Protein AF-A0A1W2A7U4-F1 (afdb_monomer_lite)

Secondary structure (DSSP, 8-state):
----PPPPPSS---HHHHHHHHHHHHHHHTTSPP---SSSSPPSS-HHHHHHHHHHHHHTT-S-HHHHHHHHHH-HHHHHHTSPTT---HHHHHHHHHHS-HHHHHHHHHH-

pLDDT: mean 84.05, std 11.73, range [39.19, 94.12]

Foldseek 3Di:
DDQQAQPPQPDDDDPVVLVVVCVLVPVLVVVFDFWDDPDDDDQPAGLVLLVLLVVSCVNSVPPDLSSSLNCCVRPPCNVVPRAGVVGDDSVSSVCCNPPTCPSRVVSSVVSD

Radius of gyration: 14.14 Å; chains: 1; bounding box: 28×33×30 Å

Structure (mmCIF, N/CA/C/O backbone):
data_AF-A0A1W2A7U4-F1
#
_entry.id   AF-A0A1W2A7U4-F1
#
loop_
_atom_site.group_PDB
_atom_site.id
_atom_site.type_symbol
_atom_site.label_atom_id
_atom_site.label_alt_id
_atom_site.label_comp_id
_atom_site.label_asym_id
_atom_site.label_entity_id
_atom_site.label_seq_id
_atom_site.pdbx_PDB_ins_code
_atom_site.Cartn_x
_atom_site.Cartn_y
_atom_site.Cartn_z
_atom_site.occupancy
_atom_site.B_iso_or_equiv
_atom_site.auth_seq_id
_atom_site.auth_comp_id
_atom_site.auth_asym_id
_atom_site.auth_atom_id
_atom_site.pdbx_PDB_model_num
ATOM 1 N N . MET A 1 1 ? -15.212 19.263 13.602 1.00 39.19 1 MET A N 1
ATOM 2 C CA . MET A 1 1 ? -15.424 17.871 13.146 1.00 39.19 1 MET A CA 1
ATOM 3 C C . MET A 1 1 ? -14.668 16.963 14.096 1.00 39.19 1 MET A C 1
ATOM 5 O O . MET A 1 1 ? -13.506 17.272 14.336 1.00 39.19 1 MET A O 1
ATOM 9 N N . PRO A 1 2 ? -15.282 15.917 14.671 1.00 42.56 2 PRO A N 1
ATOM 10 C CA . PRO A 1 2 ? -14.518 14.939 15.433 1.00 42.56 2 PRO A CA 1
ATOM 11 C C . PRO A 1 2 ? -13.505 14.269 14.496 1.00 42.56 2 PRO A C 1
ATOM 13 O O . PRO A 1 2 ? -13.841 13.881 13.376 1.00 42.56 2 PRO A O 1
ATOM 16 N N . ILE A 1 3 ? -12.248 14.226 14.933 1.00 44.75 3 ILE A N 1
ATOM 17 C CA . ILE A 1 3 ? -11.184 13.446 14.302 1.00 44.75 3 ILE A CA 1
ATOM 18 C C . ILE A 1 3 ? -11.611 11.986 14.463 1.00 44.75 3 ILE A C 1
ATOM 20 O O . ILE A 1 3 ? -11.911 11.565 15.579 1.00 44.75 3 ILE A O 1
ATOM 24 N N . ALA A 1 4 ? -11.746 11.252 13.359 1.00 50.66 4 ALA A N 1
ATOM 25 C CA . ALA A 1 4 ? -12.049 9.828 13.421 1.00 50.66 4 ALA A CA 1
ATOM 26 C C . ALA A 1 4 ? -10.864 9.142 14.107 1.00 50.66 4 ALA A C 1
ATOM 28 O O . ALA A 1 4 ? -9.807 9.042 13.504 1.00 50.66 4 ALA A O 1
ATOM 29 N N . GLN A 1 5 ? -11.011 8.768 15.377 1.00 55.44 5 GLN A N 1
ATOM 30 C CA . GLN A 1 5 ? -10.007 7.974 16.086 1.00 55.44 5 GLN A CA 1
ATOM 31 C C . GLN A 1 5 ? -9.779 6.669 15.323 1.00 55.44 5 GLN A C 1
ATOM 33 O O . GLN A 1 5 ? -10.753 6.137 14.775 1.00 55.44 5 GLN A O 1
ATOM 38 N N . CYS A 1 6 ? -8.547 6.140 15.321 1.00 63.91 6 CYS A N 1
ATOM 39 C CA . CYS A 1 6 ? -8.331 4.785 14.811 1.00 63.91 6 CYS A CA 1
ATOM 40 C C . CYS A 1 6 ? -9.331 3.840 15.491 1.00 63.91 6 CYS A C 1
ATOM 42 O O . CYS A 1 6 ? -9.354 3.703 16.721 1.00 63.91 6 CYS A O 1
ATOM 44 N N . LYS A 1 7 ? -10.224 3.242 14.693 1.00 64.38 7 LYS A N 1
ATOM 45 C CA . LYS A 1 7 ? -11.201 2.279 15.198 1.00 64.38 7 LYS A CA 1
ATOM 46 C C . LYS A 1 7 ? -10.451 1.129 15.866 1.00 64.38 7 LYS A C 1
ATOM 48 O O . LYS A 1 7 ? -9.350 0.773 15.456 1.00 64.38 7 LYS A O 1
ATOM 53 N N . LYS A 1 8 ? -11.061 0.524 16.893 1.00 62.56 8 LYS A N 1
ATOM 54 C CA . LYS A 1 8 ? -10.522 -0.708 17.482 1.00 62.56 8 LYS A CA 1
ATOM 55 C C . LYS A 1 8 ? -10.288 -1.716 16.362 1.00 62.56 8 LYS A C 1
ATOM 57 O O . LYS A 1 8 ? -11.244 -2.093 15.686 1.00 62.56 8 LYS A O 1
ATOM 62 N N . GLN A 1 9 ? -9.031 -2.122 16.214 1.00 64.06 9 GLN A N 1
ATOM 63 C CA . GLN A 1 9 ? -8.615 -3.139 15.262 1.00 64.06 9 GLN A CA 1
ATOM 64 C C . GLN A 1 9 ? -9.513 -4.375 15.417 1.00 64.06 9 GLN A C 1
ATOM 66 O O . GLN A 1 9 ? -9.684 -4.879 16.534 1.00 64.06 9 GLN A O 1
ATOM 71 N N . LYS A 1 10 ? -10.131 -4.832 14.321 1.00 63.41 10 LYS A N 1
ATOM 72 C CA . LYS A 1 10 ? -11.014 -6.014 14.343 1.00 63.41 10 LYS A CA 1
ATOM 73 C C . LYS A 1 10 ? -10.209 -7.289 14.570 1.00 63.41 10 LYS A C 1
ATOM 75 O O . LYS A 1 10 ? -10.662 -8.191 15.271 1.00 63.41 10 LYS A O 1
ATOM 80 N N . ILE A 1 11 ? -8.995 -7.316 14.028 1.00 66.94 11 ILE A N 1
ATOM 81 C CA . ILE A 1 11 ? -7.989 -8.348 14.252 1.00 66.94 11 ILE A CA 1
ATOM 82 C C . ILE A 1 11 ? -6.862 -7.689 15.042 1.00 66.94 11 ILE A C 1
ATOM 84 O O . ILE A 1 11 ? -6.311 -6.691 14.595 1.00 66.94 11 ILE A O 1
ATOM 88 N N . LYS A 1 12 ? -6.500 -8.214 16.214 1.00 65.06 12 LYS A N 1
ATOM 89 C CA . LYS A 1 12 ? -5.275 -7.760 16.884 1.00 65.06 12 LYS A CA 1
ATOM 90 C C . LYS A 1 12 ? -4.087 -8.295 16.092 1.00 65.06 12 LYS A C 1
ATOM 92 O O . LYS A 1 12 ? -3.854 -9.500 16.121 1.00 65.06 12 LYS A O 1
ATOM 97 N N . PHE A 1 13 ? -3.361 -7.421 15.400 1.00 65.00 13 PHE A N 1
ATOM 98 C CA . PHE A 1 13 ? -2.066 -7.795 14.844 1.00 65.00 13 PHE A CA 1
ATOM 99 C C . PHE A 1 13 ? -0.983 -7.592 15.895 1.00 65.00 13 PHE A C 1
ATOM 101 O O . PHE A 1 13 ? -0.873 -6.527 16.500 1.00 65.00 13 PHE A O 1
ATOM 108 N N . ASP A 1 14 ? -0.173 -8.623 16.098 1.00 67.12 14 ASP A N 1
ATOM 109 C CA . ASP A 1 14 ? 1.229 -8.422 16.425 1.00 67.12 14 ASP A CA 1
ATOM 110 C C . ASP A 1 14 ? 2.045 -8.425 15.121 1.00 67.12 14 ASP A C 1
ATOM 112 O O . ASP A 1 14 ? 1.571 -8.841 14.057 1.00 67.12 14 ASP A O 1
ATOM 116 N N . ALA A 1 15 ? 3.270 -7.902 15.189 1.00 66.75 15 ALA A N 1
ATOM 117 C CA . ALA A 1 15 ? 4.150 -7.829 14.025 1.00 66.75 15 ALA A CA 1
ATOM 118 C C . ALA A 1 15 ? 4.410 -9.204 13.407 1.00 66.75 15 ALA A C 1
ATOM 120 O O . ALA A 1 15 ? 4.442 -9.327 12.186 1.00 66.75 15 ALA A O 1
ATOM 121 N N . GLU A 1 16 ? 4.509 -10.246 14.231 1.00 71.88 16 GLU A N 1
ATOM 122 C CA . GLU A 1 16 ? 4.756 -11.610 13.769 1.00 71.88 16 GLU A CA 1
ATOM 123 C C . GLU A 1 16 ? 3.612 -12.148 12.904 1.00 71.88 16 GLU A C 1
ATOM 125 O O . GLU A 1 16 ? 3.864 -12.709 11.836 1.00 71.88 16 GLU A O 1
ATOM 130 N N . SER A 1 17 ? 2.359 -11.925 13.309 1.00 77.62 17 SER A N 1
ATOM 131 C CA . SER A 1 17 ? 1.179 -12.356 12.555 1.00 77.62 17 SER A CA 1
ATOM 132 C C . SER A 1 17 ? 1.018 -11.581 11.251 1.00 77.62 17 SER A C 1
ATOM 134 O O . SER A 1 17 ? 0.638 -12.166 10.239 1.00 77.62 17 SER A O 1
ATOM 136 N N . PHE A 1 18 ? 1.322 -10.278 11.243 1.00 79.56 18 PHE A N 1
ATOM 137 C CA . PHE A 1 18 ? 1.282 -9.479 10.015 1.00 79.56 18 PHE A CA 1
ATOM 138 C C . PHE A 1 18 ? 2.348 -9.938 9.008 1.00 79.56 18 PHE A C 1
ATOM 140 O O . PHE A 1 18 ? 2.049 -10.097 7.825 1.00 79.56 18 PHE A O 1
ATOM 147 N N . ILE A 1 19 ? 3.559 -10.256 9.483 1.00 79.50 19 ILE A N 1
ATOM 148 C CA . ILE A 1 19 ? 4.650 -10.779 8.646 1.00 79.50 19 ILE A CA 1
ATOM 149 C C . ILE A 1 19 ? 4.247 -12.074 7.927 1.00 79.50 19 ILE A C 1
ATOM 151 O O . ILE A 1 19 ? 4.666 -12.274 6.789 1.00 79.50 19 ILE A O 1
ATOM 155 N N . GLN A 1 20 ? 3.400 -12.925 8.520 1.00 84.31 20 GLN A N 1
ATOM 156 C CA . GLN A 1 20 ? 2.930 -14.149 7.850 1.00 84.31 20 GLN A CA 1
ATOM 157 C C . GLN A 1 20 ? 2.204 -13.860 6.528 1.00 84.31 20 GLN A C 1
ATOM 159 O O . GLN A 1 20 ? 2.370 -14.612 5.569 1.00 84.31 20 GLN A O 1
ATOM 164 N N . TYR A 1 21 ? 1.461 -12.752 6.440 1.00 82.88 21 TYR A N 1
ATOM 165 C CA . TYR A 1 21 ? 0.814 -12.325 5.193 1.00 82.88 21 TYR A CA 1
ATOM 166 C C . TYR A 1 21 ? 1.818 -11.790 4.162 1.00 82.88 21 TYR A C 1
ATOM 168 O O . TYR A 1 21 ? 1.545 -11.825 2.965 1.00 82.88 21 TYR A O 1
ATOM 176 N N . LEU A 1 22 ? 2.989 -11.333 4.613 1.00 85.12 22 LEU A N 1
ATOM 177 C CA . LEU A 1 22 ? 4.061 -10.825 3.756 1.00 85.12 22 LEU A CA 1
ATOM 178 C C . LEU A 1 22 ? 5.017 -11.917 3.270 1.00 85.12 22 LEU A C 1
ATOM 180 O O . LEU A 1 22 ? 5.664 -11.730 2.244 1.00 85.12 22 LEU A O 1
ATOM 184 N N . LEU A 1 23 ? 5.107 -13.063 3.953 1.00 86.19 23 LEU A N 1
ATOM 185 C CA . LEU A 1 23 ? 5.996 -14.168 3.569 1.00 86.19 23 LEU A CA 1
ATOM 186 C C . LEU A 1 23 ? 5.904 -14.587 2.090 1.00 86.19 23 LEU A C 1
ATOM 188 O O . LEU A 1 23 ? 6.961 -14.699 1.463 1.00 86.19 23 LEU A O 1
ATOM 192 N N . PRO A 1 24 ? 4.712 -14.811 1.495 1.00 85.50 24 PRO A N 1
ATOM 193 C CA . PRO A 1 24 ? 4.641 -15.147 0.072 1.00 85.50 24 PRO A CA 1
ATOM 194 C C . PRO A 1 24 ? 5.138 -13.997 -0.817 1.00 85.50 24 PRO A C 1
ATOM 196 O O . PRO A 1 24 ? 5.748 -14.233 -1.856 1.00 85.50 24 PRO A O 1
ATOM 199 N N . LEU A 1 25 ? 4.955 -12.754 -0.371 1.00 88.06 25 LEU A N 1
ATOM 200 C CA . LEU A 1 25 ? 5.302 -11.548 -1.117 1.00 88.06 25 LEU A CA 1
ATOM 201 C C . LEU A 1 25 ? 6.800 -11.238 -1.076 1.00 88.06 25 LEU A C 1
ATOM 203 O O . LEU A 1 25 ? 7.317 -10.668 -2.029 1.00 88.06 25 LEU A O 1
ATOM 207 N N . GLN A 1 26 ? 7.525 -11.640 -0.027 1.00 86.75 26 GLN A N 1
ATOM 208 C CA . GLN A 1 26 ? 8.949 -11.316 0.141 1.00 86.75 26 GLN A CA 1
ATOM 209 C C . GLN A 1 26 ? 9.810 -11.730 -1.055 1.00 86.75 26 GLN A C 1
ATOM 211 O O . GLN A 1 26 ? 10.682 -10.977 -1.476 1.00 86.75 26 GLN A O 1
ATOM 216 N N . LYS A 1 27 ? 9.575 -12.921 -1.619 1.00 87.00 27 LYS A N 1
ATOM 217 C CA . LYS A 1 27 ? 10.338 -13.393 -2.785 1.00 87.00 27 LYS A CA 1
ATOM 218 C C . LYS A 1 27 ? 9.977 -12.623 -4.050 1.00 87.00 27 LYS A C 1
ATOM 220 O O . LYS A 1 27 ? 10.868 -12.301 -4.826 1.00 87.00 27 LYS A O 1
ATOM 225 N N . ILE A 1 28 ? 8.694 -12.317 -4.215 1.00 91.31 28 ILE A N 1
ATOM 226 C CA . ILE A 1 28 ? 8.160 -11.610 -5.379 1.00 91.31 28 ILE A CA 1
ATOM 227 C C . ILE A 1 28 ? 8.653 -10.159 -5.379 1.00 91.31 28 ILE A C 1
ATOM 229 O O . ILE A 1 28 ? 9.126 -9.669 -6.396 1.00 91.31 28 ILE A O 1
ATOM 233 N N . LEU A 1 29 ? 8.661 -9.492 -4.220 1.00 88.69 29 LEU A N 1
ATOM 234 C CA . LEU A 1 29 ? 9.144 -8.115 -4.070 1.00 88.69 29 LEU A CA 1
ATOM 235 C C . LEU A 1 29 ? 10.611 -7.932 -4.492 1.00 88.69 29 LEU A C 1
ATOM 237 O O . LEU A 1 29 ? 10.971 -6.844 -4.934 1.00 88.69 29 LEU A O 1
ATOM 241 N N . LEU A 1 30 ? 11.445 -8.978 -4.407 1.00 87.69 30 LEU A N 1
ATOM 242 C CA . LEU A 1 30 ? 12.835 -8.938 -4.883 1.00 87.69 30 LEU A CA 1
ATOM 243 C C . LEU A 1 30 ? 12.945 -8.906 -6.413 1.00 87.69 30 LEU A C 1
ATOM 245 O O . LEU A 1 30 ? 13.948 -8.420 -6.936 1.00 87.69 30 LEU A O 1
ATOM 249 N N . THR A 1 31 ? 11.952 -9.442 -7.125 1.00 91.00 31 THR A N 1
ATOM 250 C CA . THR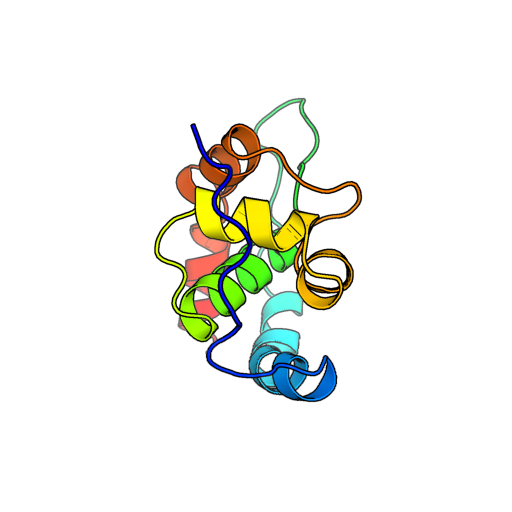 A 1 31 ? 11.911 -9.476 -8.594 1.00 91.00 31 THR A CA 1
ATOM 251 C C . THR A 1 31 ? 10.946 -8.448 -9.185 1.00 91.00 31 THR A C 1
ATOM 253 O O . THR A 1 31 ? 10.996 -8.195 -10.388 1.00 91.00 31 THR A O 1
ATOM 256 N N . THR A 1 32 ? 10.121 -7.806 -8.352 1.00 92.12 32 THR A N 1
ATOM 257 C CA . THR A 1 32 ? 9.193 -6.750 -8.761 1.00 92.12 32 THR A CA 1
ATOM 258 C C . THR A 1 32 ? 9.923 -5.567 -9.412 1.00 92.12 32 THR A C 1
ATOM 260 O O . THR A 1 32 ? 10.911 -5.068 -8.863 1.00 92.12 32 THR A O 1
ATOM 263 N N . PRO A 1 33 ? 9.424 -5.046 -10.552 1.00 89.25 33 PRO A N 1
ATOM 264 C CA . PRO A 1 33 ? 9.989 -3.864 -11.194 1.00 89.25 33 PRO A CA 1
ATOM 265 C C . PRO A 1 33 ? 10.070 -2.664 -10.245 1.00 89.25 33 PRO A C 1
ATOM 267 O O . PRO A 1 33 ? 9.091 -2.307 -9.589 1.00 89.25 33 PRO A O 1
ATOM 270 N N . ALA A 1 34 ? 11.218 -1.985 -10.206 1.00 87.19 34 ALA A N 1
ATOM 271 C CA . ALA A 1 34 ? 11.414 -0.846 -9.314 1.00 87.19 34 ALA A CA 1
ATOM 272 C C . ALA A 1 34 ? 10.393 0.275 -9.581 1.00 87.19 34 ALA A C 1
ATOM 274 O O . ALA A 1 34 ? 10.242 0.751 -10.711 1.00 87.19 34 ALA A O 1
ATOM 275 N N . LEU A 1 35 ? 9.726 0.743 -8.522 1.00 87.56 35 LEU A N 1
ATOM 276 C CA . LEU A 1 35 ? 8.865 1.916 -8.607 1.00 87.56 35 LEU A CA 1
ATOM 277 C C . LEU A 1 35 ? 9.741 3.166 -8.732 1.00 87.56 35 LEU A C 1
ATOM 279 O O . LEU A 1 35 ? 10.445 3.539 -7.798 1.00 87.56 35 LEU A O 1
ATOM 283 N N . ASN A 1 36 ? 9.682 3.828 -9.885 1.00 81.38 36 ASN A N 1
ATOM 284 C CA . ASN A 1 36 ? 10.462 5.032 -10.153 1.00 81.38 36 ASN A CA 1
ATOM 285 C C . ASN A 1 36 ? 9.605 6.293 -10.009 1.00 81.38 36 ASN A C 1
ATOM 287 O O . ASN A 1 36 ? 8.433 6.323 -10.398 1.00 81.38 36 ASN A O 1
ATOM 291 N N . SER A 1 37 ? 10.196 7.373 -9.489 1.00 77.12 37 SER A N 1
ATOM 292 C CA . SER A 1 37 ? 9.525 8.672 -9.519 1.00 77.12 37 SER A CA 1
ATOM 293 C C . SER A 1 37 ? 9.430 9.173 -10.959 1.00 77.12 37 SER A C 1
ATOM 295 O O . SER A 1 37 ? 10.438 9.308 -11.647 1.00 77.12 37 SER A O 1
ATOM 297 N N . ARG A 1 38 ? 8.214 9.493 -11.413 1.00 71.06 38 ARG A N 1
ATOM 298 C CA . ARG A 1 38 ? 7.966 10.048 -12.755 1.00 71.06 38 ARG A CA 1
ATOM 299 C C . ARG A 1 38 ? 8.360 11.533 -12.886 1.00 71.06 38 ARG A C 1
ATOM 301 O O . ARG A 1 38 ? 8.101 12.138 -13.919 1.00 71.06 38 ARG A O 1
ATOM 308 N N . GLY A 1 39 ? 8.967 12.145 -11.862 1.00 71.56 39 GLY A N 1
ATOM 309 C CA . GLY A 1 39 ? 9.398 13.548 -11.889 1.00 71.56 39 GLY A CA 1
ATOM 310 C C . GLY A 1 39 ? 10.461 13.890 -10.839 1.00 71.56 39 GLY A C 1
ATOM 311 O O . GLY A 1 39 ? 10.973 13.020 -10.147 1.00 71.56 39 GLY A O 1
ATOM 312 N N . TYR A 1 40 ? 10.770 15.182 -10.684 1.00 70.44 40 TYR A N 1
ATOM 313 C CA . TYR A 1 40 ? 11.844 15.673 -9.798 1.00 70.44 40 TYR A CA 1
ATOM 314 C C . TYR A 1 40 ? 11.590 15.501 -8.294 1.00 70.44 40 TYR A C 1
ATOM 316 O O . TYR A 1 40 ? 12.489 15.733 -7.488 1.00 70.44 40 TYR A O 1
ATOM 324 N N . ARG A 1 41 ? 10.365 15.146 -7.884 1.00 69.19 41 ARG A N 1
ATOM 325 C CA . ARG A 1 41 ? 10.052 14.939 -6.466 1.00 69.19 41 ARG A CA 1
ATOM 326 C C . ARG A 1 41 ? 10.416 13.513 -6.050 1.00 69.19 41 ARG A C 1
ATOM 328 O O . ARG A 1 41 ? 10.027 12.584 -6.758 1.00 69.19 41 ARG A O 1
ATOM 335 N N . PRO A 1 42 ? 11.103 13.322 -4.910 1.00 76.56 42 PRO A N 1
ATOM 336 C CA . PRO A 1 42 ? 11.378 11.988 -4.393 1.00 76.56 42 PRO A CA 1
ATOM 337 C C . PRO A 1 42 ? 10.073 11.253 -4.064 1.00 76.56 42 PRO A C 1
ATOM 339 O O . PRO A 1 42 ? 9.029 11.873 -3.818 1.00 76.56 42 PRO A O 1
ATOM 342 N N . LEU A 1 43 ? 10.130 9.922 -4.077 1.00 79.25 43 LEU A N 1
ATOM 343 C CA . LEU A 1 43 ? 9.023 9.092 -3.617 1.00 79.25 43 LEU A CA 1
ATOM 344 C C . LEU A 1 43 ? 8.800 9.343 -2.124 1.00 79.25 43 LEU A C 1
ATOM 346 O O . LEU A 1 43 ? 9.738 9.306 -1.338 1.00 79.25 43 LEU A O 1
ATOM 350 N N . LYS A 1 44 ? 7.550 9.631 -1.751 1.00 83.38 44 LYS A N 1
ATOM 351 C CA . LYS A 1 44 ? 7.152 9.816 -0.346 1.00 83.38 44 LYS A CA 1
ATOM 352 C C . LYS A 1 44 ? 6.857 8.497 0.369 1.00 83.38 44 LYS A C 1
ATOM 354 O O . LYS A 1 44 ? 6.734 8.495 1.583 1.00 83.38 44 LYS A O 1
ATOM 359 N N . MET A 1 45 ? 6.681 7.427 -0.396 1.00 88.06 45 MET A N 1
ATOM 360 C CA . MET A 1 45 ? 6.493 6.061 0.072 1.00 88.06 45 MET A CA 1
ATOM 361 C C . MET A 1 45 ? 7.009 5.125 -1.021 1.00 88.06 45 MET A C 1
ATOM 363 O O . MET A 1 45 ? 6.914 5.454 -2.214 1.00 88.06 45 MET A O 1
ATOM 367 N N . THR A 1 46 ? 7.585 4.002 -0.620 1.00 91.12 46 THR A N 1
ATOM 368 C CA . THR A 1 46 ? 8.021 2.939 -1.526 1.00 91.12 46 THR A CA 1
ATOM 369 C C . THR A 1 46 ? 6.825 2.110 -2.004 1.00 91.12 46 THR A C 1
ATOM 371 O O . THR A 1 46 ? 5.699 2.276 -1.530 1.00 91.12 46 THR A O 1
ATOM 374 N N . PHE A 1 47 ? 7.053 1.207 -2.961 1.00 90.88 47 PHE A N 1
ATOM 375 C CA . PHE A 1 47 ? 6.021 0.238 -3.332 1.00 90.88 47 PHE A CA 1
ATOM 376 C C . PHE A 1 47 ? 5.707 -0.737 -2.186 1.00 90.88 47 PHE A C 1
ATOM 378 O O . PHE A 1 47 ? 4.558 -1.129 -2.017 1.00 90.88 47 PHE A O 1
ATOM 385 N N . GLU A 1 48 ? 6.697 -1.092 -1.369 1.00 90.94 48 GLU A N 1
ATOM 386 C CA . GLU A 1 48 ? 6.485 -1.954 -0.205 1.00 90.94 48 GLU A CA 1
ATOM 387 C C . GLU A 1 48 ? 5.594 -1.267 0.837 1.00 90.94 48 GLU A C 1
ATOM 389 O O . GLU A 1 48 ? 4.606 -1.854 1.274 1.00 90.94 48 GLU A O 1
ATOM 394 N N . ASP A 1 49 ? 5.843 0.016 1.129 1.00 92.06 49 ASP A N 1
ATOM 395 C CA . ASP A 1 49 ? 4.963 0.823 1.987 1.00 92.06 49 ASP A CA 1
ATOM 396 C C . ASP A 1 49 ? 3.533 0.878 1.424 1.00 92.06 49 ASP A C 1
ATOM 398 O O . ASP A 1 49 ? 2.552 0.754 2.158 1.00 92.06 49 ASP A O 1
ATOM 402 N N . GLN A 1 50 ? 3.404 1.040 0.100 1.00 92.50 50 GLN A N 1
ATOM 403 C CA . GLN A 1 50 ? 2.115 1.042 -0.592 1.00 92.50 50 GLN A CA 1
ATOM 404 C C . GLN A 1 50 ? 1.364 -0.278 -0.405 1.00 92.50 50 GLN A C 1
ATOM 406 O O . GLN A 1 50 ? 0.179 -0.270 -0.064 1.00 92.50 50 GLN A O 1
ATOM 411 N N . LEU A 1 51 ? 2.043 -1.402 -0.634 1.00 92.38 51 LEU A N 1
ATOM 412 C CA . LEU A 1 51 ? 1.459 -2.734 -0.537 1.00 92.38 51 LEU A CA 1
ATOM 413 C C . LEU A 1 51 ? 1.076 -3.067 0.909 1.00 92.38 51 LEU A C 1
ATOM 415 O O . LEU A 1 51 ? -0.045 -3.514 1.151 1.00 92.38 51 LEU A O 1
ATOM 419 N N . ASN A 1 52 ? 1.950 -2.768 1.871 1.00 92.12 52 ASN A N 1
ATOM 420 C CA . ASN A 1 52 ? 1.687 -2.968 3.296 1.00 92.12 52 ASN A CA 1
ATOM 421 C C . ASN A 1 52 ? 0.483 -2.144 3.767 1.00 92.12 52 ASN A C 1
ATOM 423 O O . ASN A 1 52 ? -0.385 -2.667 4.469 1.00 92.12 52 ASN A O 1
ATOM 427 N N . ALA A 1 53 ? 0.377 -0.886 3.330 1.00 93.06 53 ALA A N 1
ATOM 428 C CA . ALA A 1 53 ? -0.769 -0.037 3.638 1.00 93.06 53 ALA A CA 1
ATOM 429 C C . ALA A 1 53 ? -2.081 -0.586 3.054 1.00 93.06 53 ALA A C 1
ATOM 431 O O . ALA A 1 53 ? -3.107 -0.547 3.733 1.00 93.06 53 ALA A O 1
ATOM 432 N N . LEU A 1 54 ? -2.061 -1.128 1.831 1.00 92.62 54 LEU A N 1
ATOM 433 C CA . LEU A 1 54 ? -3.232 -1.753 1.203 1.00 92.62 54 LEU A CA 1
ATOM 434 C C . LEU A 1 54 ? -3.627 -3.073 1.881 1.00 92.62 54 LEU A C 1
ATOM 436 O O . LEU A 1 54 ? -4.809 -3.309 2.129 1.00 92.62 54 LEU A O 1
ATOM 440 N N . LEU A 1 55 ? -2.660 -3.918 2.236 1.00 91.25 55 LEU A N 1
ATOM 441 C CA . LEU A 1 55 ? -2.925 -5.143 2.993 1.00 91.25 55 LEU A CA 1
ATOM 442 C C . LEU A 1 55 ? -3.545 -4.818 4.349 1.00 91.25 55 LEU A C 1
ATOM 444 O O . LEU A 1 55 ? -4.593 -5.360 4.697 1.00 91.25 55 LEU A O 1
ATOM 448 N N . PHE A 1 56 ? -2.944 -3.885 5.086 1.00 90.88 56 PHE A N 1
ATOM 449 C CA . PHE A 1 56 ? -3.462 -3.441 6.373 1.00 90.88 56 PHE A CA 1
ATOM 450 C C . PHE A 1 56 ? -4.858 -2.812 6.242 1.00 90.88 56 PHE A C 1
ATOM 452 O O . PHE A 1 56 ? -5.738 -3.124 7.043 1.00 90.88 56 PHE A O 1
ATOM 459 N N . TYR A 1 57 ? -5.093 -2.007 5.195 1.00 91.88 57 TYR A N 1
ATOM 460 C CA . TYR A 1 57 ? -6.409 -1.456 4.849 1.00 91.88 57 TYR A CA 1
ATOM 461 C C . TYR A 1 57 ? -7.490 -2.540 4.785 1.00 91.88 57 TYR A C 1
ATOM 463 O O . TYR A 1 57 ? -8.525 -2.424 5.444 1.00 91.88 57 TYR A O 1
ATOM 471 N N . HIS A 1 58 ? -7.235 -3.604 4.023 1.00 89.62 58 HIS A N 1
ATOM 472 C CA . HIS A 1 58 ? -8.199 -4.681 3.824 1.00 89.62 58 HIS A CA 1
ATOM 473 C C . HIS A 1 58 ? -8.334 -5.594 5.044 1.00 89.62 58 HIS A C 1
ATOM 475 O O . HIS A 1 58 ? -9.452 -5.945 5.413 1.00 89.62 58 HIS A O 1
ATOM 481 N N . LEU A 1 59 ? -7.227 -5.936 5.706 1.00 87.69 59 LEU A N 1
ATOM 482 C CA . LEU A 1 59 ? -7.227 -6.813 6.878 1.00 87.69 59 LEU A CA 1
ATOM 483 C C . LEU A 1 59 ? -7.931 -6.195 8.094 1.00 87.69 59 LEU A C 1
ATOM 485 O O . LEU A 1 59 ? -8.572 -6.908 8.863 1.00 87.69 59 LEU A O 1
ATOM 489 N N . GLN A 1 60 ? -7.817 -4.878 8.276 1.00 86.12 60 GLN A N 1
ATOM 490 C CA . GLN A 1 60 ? -8.517 -4.152 9.342 1.00 86.12 60 GLN A CA 1
ATOM 491 C C . GLN A 1 60 ? -9.904 -3.653 8.936 1.00 86.12 60 GLN A C 1
ATOM 493 O O . GLN A 1 60 ? -10.605 -3.063 9.760 1.00 86.12 60 GLN A O 1
ATOM 498 N N . GLU A 1 61 ? -10.313 -3.906 7.690 1.00 86.69 61 GLU A N 1
ATOM 499 C CA . GLU A 1 61 ? -11.583 -3.449 7.125 1.00 86.69 61 GLU A CA 1
ATOM 500 C C . GLU A 1 61 ? -11.774 -1.929 7.274 1.00 86.69 61 GLU A C 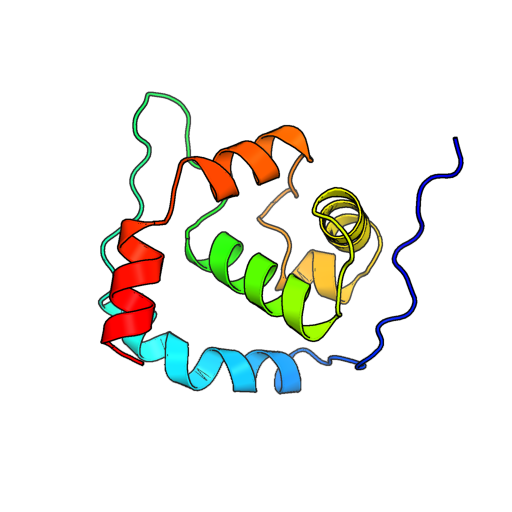1
ATOM 502 O O . GLU A 1 61 ? -12.844 -1.441 7.654 1.00 86.69 61 GLU A O 1
ATOM 507 N N . HIS A 1 62 ? -10.712 -1.171 6.996 1.00 88.06 62 HIS A N 1
ATOM 508 C CA . HIS A 1 62 ? -10.759 0.284 7.014 1.00 88.06 62 HIS A CA 1
ATOM 509 C C . HIS A 1 62 ? -11.781 0.802 5.994 1.00 88.06 62 HIS A C 1
ATOM 511 O O . HIS A 1 62 ? -11.845 0.363 4.848 1.00 88.06 62 HIS A O 1
ATOM 517 N N . GLU A 1 63 ? -12.576 1.796 6.383 1.00 88.00 63 GLU A N 1
ATOM 518 C CA . GLU A 1 63 ? -13.667 2.293 5.527 1.00 88.00 63 GLU A CA 1
ATOM 519 C C . GLU A 1 63 ? -13.192 3.344 4.518 1.00 88.00 63 GLU A C 1
ATOM 521 O O . GLU A 1 63 ? -13.866 3.621 3.529 1.00 88.00 63 GLU A O 1
ATOM 526 N N . SER A 1 64 ? -12.036 3.970 4.759 1.00 91.31 64 SER A N 1
ATOM 527 C CA . SER A 1 64 ? -11.505 5.005 3.871 1.00 91.31 64 SER A CA 1
ATOM 528 C C . SER A 1 64 ? -9.999 5.201 4.024 1.00 91.31 64 SER A C 1
ATOM 530 O O . SER A 1 64 ? -9.421 4.915 5.071 1.00 91.31 64 SER A O 1
ATOM 532 N N . ALA A 1 65 ? -9.371 5.804 3.012 1.00 91.62 65 ALA A N 1
ATOM 533 C CA . ALA A 1 65 ? -7.975 6.235 3.093 1.00 91.62 65 ALA A CA 1
ATOM 534 C C . ALA A 1 65 ? -7.723 7.204 4.264 1.00 91.62 65 ALA A C 1
ATOM 536 O O . ALA A 1 65 ? -6.649 7.203 4.857 1.00 91.62 65 ALA A O 1
ATOM 537 N N . ARG A 1 66 ? -8.716 8.030 4.631 1.00 93.00 66 ARG A N 1
ATOM 538 C CA . ARG A 1 66 ? -8.610 8.934 5.786 1.00 93.00 66 ARG A CA 1
ATOM 539 C C . ARG A 1 66 ? -8.502 8.157 7.093 1.00 93.00 66 ARG A C 1
ATOM 541 O O . ARG A 1 66 ? -7.680 8.522 7.924 1.00 93.00 66 ARG A O 1
ATOM 548 N N . ASP A 1 67 ? -9.336 7.137 7.251 1.00 91.38 67 ASP A N 1
ATOM 549 C CA . ASP A 1 67 ? -9.359 6.268 8.428 1.00 91.38 67 ASP A CA 1
ATOM 550 C C . ASP A 1 67 ? -8.010 5.555 8.601 1.00 91.38 67 ASP A C 1
ATOM 552 O O . ASP A 1 67 ? -7.367 5.673 9.643 1.00 91.38 67 ASP A O 1
ATOM 556 N N . LEU A 1 68 ? -7.502 4.958 7.520 1.00 93.50 68 LEU A N 1
ATOM 557 C CA . LEU A 1 68 ? -6.178 4.337 7.489 1.00 93.50 68 LEU A CA 1
ATOM 558 C C . LEU A 1 68 ? -5.050 5.322 7.836 1.00 93.50 68 LEU A C 1
ATOM 560 O O . LEU A 1 68 ? -4.231 5.046 8.708 1.00 93.50 68 LEU A O 1
ATOM 564 N N . VAL A 1 69 ? -5.000 6.486 7.176 1.00 94.06 69 VAL A N 1
ATOM 565 C CA . VAL A 1 69 ? -3.940 7.487 7.402 1.00 94.06 69 VAL A CA 1
ATOM 566 C C . VAL A 1 69 ? -3.979 8.051 8.818 1.00 94.06 69 VAL A C 1
ATOM 568 O O . VAL A 1 69 ? -2.931 8.399 9.361 1.00 94.06 69 VAL A O 1
ATOM 571 N N . GLN A 1 70 ? -5.159 8.155 9.426 1.00 91.75 70 GLN A N 1
ATOM 572 C CA . GLN A 1 70 ? -5.255 8.534 10.829 1.00 91.75 70 GLN A CA 1
ATOM 573 C C . GLN A 1 70 ? -4.739 7.414 11.734 1.00 91.75 70 GLN A C 1
ATOM 575 O O . GLN A 1 70 ? -3.964 7.693 12.647 1.00 91.75 70 GLN A O 1
ATOM 580 N N . CYS A 1 71 ? -5.065 6.156 11.431 1.00 91.25 71 CYS A N 1
ATOM 581 C CA . CYS A 1 71 ? -4.541 5.028 12.191 1.00 91.25 71 CYS A CA 1
ATOM 582 C C . CYS A 1 71 ? -3.013 4.917 12.119 1.00 91.25 71 CYS A C 1
ATOM 584 O O . CYS A 1 71 ? -2.366 4.807 13.153 1.00 91.25 71 CYS A O 1
ATOM 586 N N . MET A 1 72 ? -2.418 5.115 10.940 1.00 92.44 72 MET A N 1
ATOM 587 C CA . MET A 1 72 ? -0.959 5.202 10.759 1.00 92.44 72 MET A CA 1
ATOM 588 C C . MET A 1 72 ? -0.279 6.300 11.602 1.00 92.44 72 MET A C 1
ATOM 590 O O . MET A 1 72 ? 0.942 6.299 11.739 1.00 92.44 72 MET A O 1
ATOM 594 N N . LYS A 1 73 ? -1.033 7.260 12.155 1.00 91.00 73 LYS A N 1
ATOM 595 C CA . LYS A 1 73 ? -0.507 8.315 13.038 1.00 91.00 73 LYS A CA 1
ATOM 596 C C . LYS A 1 73 ? -0.719 8.033 14.519 1.00 91.00 73 LYS A C 1
ATOM 598 O O . LYS A 1 73 ? 0.106 8.459 15.325 1.00 91.00 73 LYS A O 1
ATOM 603 N N . GLU A 1 74 ? -1.846 7.420 14.865 1.00 89.25 74 GLU A N 1
ATOM 604 C CA . GLU A 1 74 ? -2.307 7.269 16.249 1.00 89.25 74 GLU A CA 1
ATOM 605 C C . GLU A 1 74 ? -1.973 5.906 16.854 1.00 89.25 74 GLU A C 1
ATOM 607 O O . GLU A 1 74 ? -1.783 5.818 18.063 1.00 89.25 74 GLU A O 1
ATOM 612 N N . ASP A 1 75 ? -1.921 4.857 16.036 1.00 88.69 75 ASP A N 1
ATOM 613 C CA . ASP A 1 75 ? -1.695 3.488 16.483 1.00 88.69 75 ASP A CA 1
ATOM 614 C C . ASP A 1 75 ? -0.206 3.133 16.414 1.00 88.69 75 ASP A C 1
ATOM 616 O O . ASP A 1 75 ? 0.437 3.291 15.374 1.00 88.69 75 ASP A O 1
ATOM 620 N N . ASP A 1 76 ? 0.348 2.645 17.527 1.00 87.94 76 ASP A N 1
ATOM 621 C CA . ASP A 1 76 ? 1.776 2.335 17.635 1.00 87.94 76 ASP A CA 1
ATOM 622 C C . ASP A 1 76 ? 2.207 1.236 16.658 1.00 87.94 76 ASP A C 1
ATOM 624 O O . ASP A 1 76 ? 3.317 1.281 16.124 1.00 87.94 76 ASP A O 1
ATOM 628 N N . PHE A 1 77 ? 1.346 0.253 16.387 1.00 86.88 77 PHE A N 1
ATOM 629 C CA . PHE A 1 77 ? 1.665 -0.794 15.426 1.00 86.88 77 PHE A CA 1
ATOM 630 C C . PHE A 1 77 ? 1.692 -0.222 14.006 1.00 86.88 77 PHE A C 1
ATOM 632 O O . PHE A 1 77 ? 2.703 -0.360 13.313 1.00 86.88 77 PHE A O 1
ATOM 639 N N . ALA A 1 78 ? 0.625 0.468 13.596 1.00 89.69 78 ALA A N 1
ATOM 640 C CA . ALA A 1 78 ? 0.515 1.037 12.257 1.00 89.69 78 ALA A CA 1
ATOM 641 C C . ALA A 1 78 ? 1.614 2.074 11.984 1.00 89.69 78 ALA A C 1
ATOM 643 O O . ALA A 1 78 ? 2.201 2.093 10.905 1.00 89.69 78 ALA A O 1
ATOM 644 N N . LYS A 1 79 ? 1.951 2.898 12.977 1.00 90.06 79 LYS A N 1
ATOM 645 C CA . LYS A 1 79 ? 3.008 3.905 12.865 1.00 90.06 79 LYS A CA 1
ATOM 646 C C . LYS A 1 79 ? 4.399 3.303 12.667 1.00 90.06 79 LYS A C 1
ATOM 648 O O . LYS A 1 79 ? 5.198 3.885 11.945 1.00 90.06 79 LYS A O 1
ATOM 653 N N . ASN A 1 80 ? 4.689 2.176 13.317 1.00 89.00 80 ASN A N 1
ATOM 654 C CA . ASN A 1 80 ? 6.018 1.562 13.281 1.00 89.00 80 ASN A CA 1
ATOM 655 C C . ASN A 1 80 ? 6.191 0.528 12.158 1.00 89.00 80 ASN A C 1
ATOM 657 O O . ASN A 1 80 ? 7.325 0.213 11.819 1.00 89.00 80 ASN A O 1
ATOM 661 N N . ASN A 1 81 ? 5.098 -0.026 11.619 1.00 87.81 81 ASN A N 1
ATOM 662 C CA . ASN A 1 81 ? 5.160 -1.157 10.679 1.00 87.81 81 ASN A CA 1
ATOM 663 C C . ASN A 1 81 ? 4.452 -0.906 9.338 1.00 87.81 81 ASN A C 1
ATOM 665 O O . ASN A 1 81 ? 4.650 -1.681 8.408 1.00 87.81 81 ASN A O 1
ATOM 669 N N . ILE A 1 82 ? 3.596 0.117 9.236 1.00 91.12 82 ILE A N 1
ATOM 670 C CA . ILE A 1 82 ? 2.765 0.365 8.042 1.00 91.12 82 ILE A CA 1
ATOM 671 C C . ILE A 1 82 ? 3.015 1.756 7.455 1.00 91.12 82 ILE A C 1
ATOM 673 O O . ILE A 1 82 ? 3.040 1.925 6.239 1.00 91.12 82 ILE A O 1
ATOM 677 N N . ALA A 1 83 ? 3.164 2.770 8.307 1.00 92.38 83 ALA A N 1
ATOM 678 C CA . ALA A 1 83 ? 3.429 4.127 7.863 1.00 92.38 83 ALA A CA 1
ATOM 679 C C . ALA A 1 83 ? 4.835 4.227 7.244 1.00 92.38 83 ALA A C 1
ATOM 681 O O . ALA A 1 83 ? 5.781 3.711 7.836 1.00 92.38 83 ALA A O 1
ATOM 682 N N . PRO A 1 84 ? 5.001 4.944 6.117 1.00 91.75 84 PRO A N 1
ATOM 683 C CA . PRO A 1 84 ? 6.330 5.237 5.595 1.00 91.75 84 PRO A CA 1
ATOM 684 C C . PRO A 1 84 ? 7.111 6.114 6.580 1.00 91.75 84 PRO A C 1
ATOM 686 O O . PRO A 1 84 ? 6.518 6.835 7.394 1.00 91.75 84 PRO A O 1
ATOM 689 N N . ASP A 1 85 ? 8.438 6.109 6.463 1.00 86.69 85 ASP A N 1
ATOM 690 C CA . ASP A 1 85 ? 9.326 6.900 7.317 1.00 86.69 85 ASP A CA 1
ATOM 691 C C . ASP A 1 85 ? 8.930 8.386 7.351 1.00 86.69 85 ASP A C 1
ATOM 693 O O . ASP A 1 85 ? 8.802 9.062 6.329 1.00 86.69 85 ASP A O 1
ATOM 697 N N . GLY A 1 86 ? 8.728 8.917 8.561 1.00 85.44 86 GLY A N 1
ATOM 698 C CA . GLY A 1 86 ? 8.258 10.294 8.772 1.00 85.44 86 GLY A CA 1
ATOM 699 C C . GLY A 1 86 ? 6.747 10.499 8.580 1.00 85.44 86 GLY A C 1
ATOM 700 O O . GLY A 1 86 ? 6.249 11.613 8.767 1.00 85.44 86 GLY A O 1
ATOM 701 N N . GLY A 1 87 ? 6.007 9.433 8.274 1.00 90.00 87 GLY A N 1
ATOM 702 C CA . GLY A 1 87 ? 4.567 9.430 8.050 1.00 90.00 87 GLY A CA 1
ATOM 703 C C . GLY A 1 87 ? 4.156 10.039 6.708 1.00 90.00 87 GLY A C 1
ATOM 704 O O . GLY A 1 87 ? 4.964 10.516 5.914 1.00 90.00 87 GLY A O 1
ATOM 705 N N . ILE A 1 88 ? 2.846 10.054 6.444 1.00 92.31 88 ILE A N 1
ATOM 706 C CA . ILE A 1 88 ? 2.303 10.544 5.172 1.00 92.31 88 ILE A CA 1
ATOM 707 C C . ILE A 1 88 ? 1.044 11.399 5.359 1.00 92.3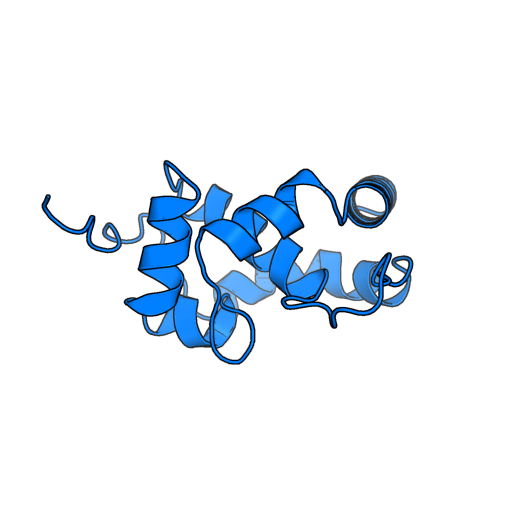1 88 ILE A C 1
ATOM 709 O O . ILE A 1 88 ? 0.223 11.185 6.256 1.00 92.31 88 ILE A O 1
ATOM 713 N N . SER A 1 89 ? 0.886 12.419 4.508 1.00 93.12 89 SER A N 1
ATOM 714 C CA . SER A 1 89 ? -0.357 13.193 4.434 1.00 93.12 89 SER A CA 1
ATOM 715 C C . SER A 1 89 ? -1.412 12.438 3.628 1.00 93.12 89 SER A C 1
ATOM 717 O O . SER A 1 89 ? -1.079 11.758 2.663 1.00 93.12 89 SER A O 1
ATOM 719 N N . LEU A 1 90 ? -2.695 12.640 3.945 1.00 93.44 90 LEU A N 1
ATOM 720 C CA . LEU A 1 90 ? -3.796 12.017 3.200 1.00 93.44 90 LEU A CA 1
ATOM 721 C C . LEU A 1 90 ? -3.720 12.310 1.693 1.00 93.44 90 LEU A C 1
ATOM 723 O O . LEU A 1 90 ? -3.895 11.413 0.882 1.00 93.44 90 LEU A O 1
ATOM 727 N N . SER A 1 91 ? -3.410 13.553 1.316 1.00 91.06 91 SER A N 1
ATOM 728 C CA . SER A 1 91 ? -3.253 13.940 -0.090 1.00 91.06 91 SER A CA 1
ATOM 729 C C . SER A 1 91 ? -2.126 13.185 -0.794 1.00 91.06 91 SER A C 1
ATOM 731 O O . SER A 1 91 ? -2.322 12.705 -1.903 1.00 91.06 91 SER A O 1
ATOM 733 N N . SER A 1 92 ? -0.966 13.056 -0.142 1.00 90.31 92 SER A N 1
ATOM 734 C CA . SER A 1 92 ? 0.192 12.361 -0.713 1.00 90.31 92 SER A CA 1
ATOM 735 C C . SER A 1 92 ? -0.057 10.861 -0.821 1.00 90.31 92 SER A C 1
ATOM 737 O O . SER A 1 92 ? 0.356 10.248 -1.797 1.00 90.31 92 SER A O 1
ATOM 739 N N . PHE A 1 93 ? -0.743 10.290 0.171 1.00 92.69 93 PHE A N 1
ATOM 740 C CA . PHE A 1 93 ? -1.141 8.890 0.165 1.00 92.69 93 PHE A CA 1
ATOM 741 C C . PHE A 1 93 ? -2.090 8.596 -1.002 1.00 92.69 93 PHE A C 1
ATOM 743 O O . PHE A 1 93 ? -1.811 7.714 -1.805 1.00 92.69 93 PHE A O 1
ATOM 750 N N . CYS A 1 94 ? -3.164 9.380 -1.157 1.00 90.75 94 CYS A N 1
ATOM 751 C CA . CYS A 1 94 ? -4.108 9.187 -2.258 1.00 90.75 94 CYS A CA 1
ATOM 752 C C . CYS A 1 94 ? -3.459 9.384 -3.637 1.00 90.75 94 CYS A C 1
ATOM 754 O O . CYS A 1 94 ? -3.747 8.612 -4.543 1.00 90.75 94 CYS A O 1
ATOM 756 N N . GLU A 1 95 ? -2.582 10.381 -3.805 1.00 88.69 95 GLU A N 1
ATOM 757 C CA . GLU A 1 95 ? -1.818 10.563 -5.051 1.00 88.69 95 GLU A CA 1
ATOM 758 C C . GLU A 1 95 ? -0.979 9.316 -5.365 1.00 88.69 95 GLU A C 1
ATOM 760 O O . GLU A 1 95 ? -1.020 8.788 -6.472 1.00 88.69 95 GLU A O 1
ATOM 765 N N . ALA A 1 96 ? -0.236 8.810 -4.378 1.00 87.94 96 ALA A N 1
ATOM 766 C CA . ALA A 1 96 ? 0.619 7.649 -4.578 1.00 87.94 96 ALA A CA 1
ATOM 767 C C . ALA A 1 96 ? -0.184 6.377 -4.904 1.00 87.94 96 ALA A C 1
ATOM 769 O O . ALA A 1 96 ? 0.217 5.638 -5.796 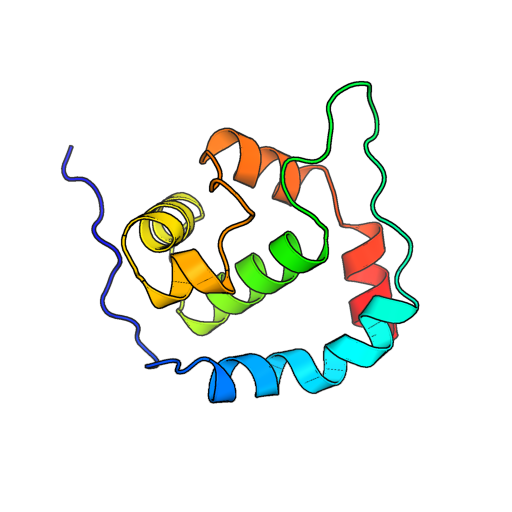1.00 87.94 96 ALA A O 1
ATOM 770 N N . ILE A 1 97 ? -1.324 6.156 -4.242 1.00 88.31 97 ILE A N 1
ATOM 771 C CA . ILE A 1 97 ? -2.196 4.996 -4.487 1.00 88.31 97 ILE A CA 1
ATOM 772 C C . ILE A 1 97 ? -2.864 5.051 -5.864 1.00 88.31 97 ILE A C 1
ATOM 774 O O . ILE A 1 97 ? -2.975 4.023 -6.524 1.00 88.31 97 ILE A O 1
ATOM 778 N N . ASN A 1 98 ? -3.315 6.229 -6.300 1.00 86.56 98 ASN A N 1
ATOM 779 C CA . ASN A 1 98 ? -4.090 6.353 -7.536 1.00 86.56 98 ASN A CA 1
ATOM 780 C C . ASN A 1 98 ? -3.215 6.411 -8.792 1.00 86.56 98 ASN A C 1
ATOM 782 O O . ASN A 1 98 ? -3.609 5.901 -9.838 1.00 86.56 98 ASN A O 1
ATOM 786 N N . ASP A 1 99 ? -2.041 7.037 -8.702 1.00 83.31 99 ASP A N 1
ATOM 787 C CA . ASP A 1 99 ? -1.249 7.376 -9.888 1.00 83.31 99 ASP A CA 1
ATOM 788 C C . ASP A 1 99 ? -0.021 6.469 -10.081 1.00 83.31 99 ASP A C 1
ATOM 790 O O . ASP A 1 99 ? 0.704 6.602 -11.077 1.00 83.31 99 ASP A O 1
ATOM 794 N N . ARG A 1 100 ? 0.275 5.582 -9.117 1.00 85.25 100 ARG A N 1
ATOM 795 C CA . ARG A 1 100 ? 1.540 4.830 -9.050 1.00 85.25 100 ARG A CA 1
ATOM 796 C C . ARG A 1 100 ? 1.332 3.396 -8.561 1.00 85.25 100 ARG A C 1
ATOM 798 O O . ARG A 1 100 ? 0.329 3.069 -7.938 1.00 85.25 100 ARG A O 1
ATOM 805 N N . GLY A 1 101 ? 2.304 2.533 -8.849 1.00 87.56 101 GLY A N 1
ATOM 806 C CA . GLY A 1 101 ? 2.314 1.155 -8.353 1.00 87.56 101 GLY A CA 1
ATOM 807 C C . GLY A 1 101 ? 1.494 0.159 -9.174 1.00 87.56 101 GLY A C 1
ATOM 808 O O . GLY A 1 101 ? 1.553 -1.022 -8.874 1.00 87.56 101 GLY A O 1
ATOM 809 N N . LEU A 1 102 ? 0.754 0.584 -10.210 1.00 90.19 102 LEU A N 1
ATOM 810 C CA . LEU A 1 102 ? -0.094 -0.322 -11.003 1.00 90.19 102 LEU A CA 1
ATOM 811 C C . LEU A 1 102 ? 0.698 -1.469 -11.650 1.00 90.19 102 LEU A C 1
ATOM 813 O O . LEU A 1 102 ? 0.284 -2.617 -11.565 1.00 90.19 102 LEU A O 1
ATOM 817 N N . GLU A 1 103 ? 1.839 -1.159 -12.267 1.00 91.69 103 GLU A N 1
ATOM 818 C CA . GLU A 1 103 ? 2.722 -2.162 -12.880 1.00 91.69 103 GLU A CA 1
ATOM 819 C C . GLU A 1 103 ? 3.244 -3.154 -11.833 1.00 91.69 103 GLU A C 1
ATOM 821 O O . GLU A 1 103 ? 3.227 -4.361 -12.048 1.00 91.69 103 GLU A O 1
ATOM 826 N N . GLN A 1 104 ? 3.651 -2.647 -10.669 1.00 93.38 104 GLN A N 1
ATOM 827 C CA . GLN A 1 104 ? 4.152 -3.461 -9.568 1.00 93.38 104 GLN A CA 1
ATOM 828 C C . GLN A 1 104 ? 3.057 -4.351 -8.969 1.00 93.38 104 GLN A C 1
ATOM 830 O O . GLN A 1 104 ? 3.304 -5.521 -8.701 1.00 93.38 104 GLN A O 1
ATOM 835 N N . LEU A 1 105 ? 1.842 -3.821 -8.790 1.00 92.56 105 LEU A N 1
ATOM 836 C CA . LEU A 1 105 ? 0.684 -4.587 -8.322 1.00 92.56 105 LEU A CA 1
ATOM 837 C C . LEU A 1 105 ? 0.313 -5.693 -9.307 1.00 92.56 105 LEU A C 1
ATOM 839 O O . LEU A 1 105 ? 0.043 -6.811 -8.879 1.00 92.56 105 LEU A O 1
ATOM 843 N N . GLN A 1 106 ? 0.318 -5.393 -10.608 1.00 93.19 106 GLN A N 1
ATOM 844 C CA . GLN A 1 106 ? 0.060 -6.391 -11.639 1.00 93.19 106 GLN A CA 1
ATOM 845 C C . GLN A 1 106 ? 1.1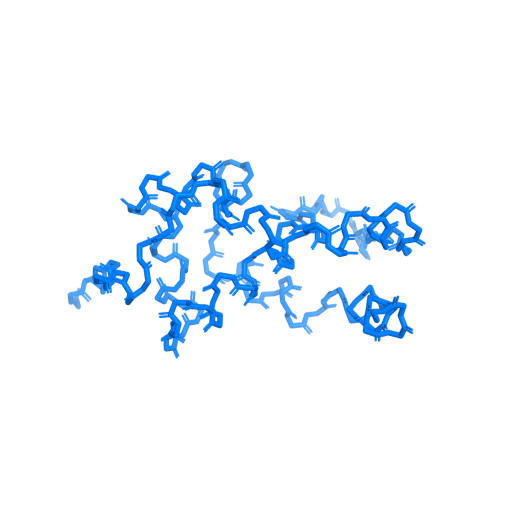16 -7.501 -11.603 1.00 93.19 106 GLN A C 1
ATOM 847 O O . GLN A 1 106 ? 0.751 -8.670 -11.562 1.00 93.19 106 GLN A O 1
ATOM 852 N N . TYR A 1 107 ? 2.401 -7.142 -11.541 1.00 94.12 107 TYR A N 1
ATOM 853 C CA . TYR A 1 107 ? 3.487 -8.117 -11.442 1.00 94.12 107 TYR A CA 1
ATOM 854 C C . TYR A 1 107 ? 3.348 -9.006 -10.200 1.00 94.12 107 TYR A C 1
ATOM 856 O O . TYR A 1 107 ? 3.419 -10.226 -10.295 1.00 94.12 107 TYR A O 1
ATOM 864 N N . VAL A 1 108 ? 3.082 -8.404 -9.034 1.00 92.50 108 VAL A N 1
ATOM 865 C CA . VAL A 1 108 ? 2.873 -9.160 -7.792 1.00 92.50 108 VAL A CA 1
ATOM 866 C C . VAL A 1 108 ? 1.697 -10.126 -7.918 1.00 92.50 108 VAL A C 1
ATOM 868 O O . VAL A 1 108 ? 1.785 -11.247 -7.435 1.00 92.50 108 VAL A O 1
ATOM 871 N N . PHE A 1 109 ? 0.608 -9.705 -8.561 1.00 91.50 109 PHE A N 1
ATOM 872 C CA . PHE A 1 109 ? -0.559 -10.554 -8.778 1.00 91.50 109 PHE A CA 1
ATOM 873 C C . PHE A 1 109 ? -0.284 -11.722 -9.737 1.00 91.50 109 PHE A C 1
ATOM 875 O O . PHE A 1 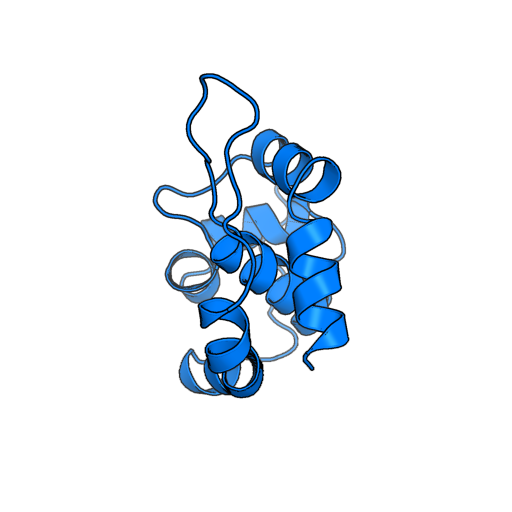109 ? -0.840 -12.796 -9.545 1.00 91.50 109 PHE A O 1
ATOM 882 N N . GLU A 1 110 ? 0.550 -11.525 -10.758 1.00 93.00 110 GLU A N 1
ATOM 883 C CA . GLU A 1 110 ? 0.910 -12.570 -11.727 1.00 93.00 110 GLU A CA 1
ATOM 884 C C . GLU A 1 110 ? 1.870 -13.624 -11.144 1.00 93.00 110 GLU A C 1
ATOM 886 O O . GLU A 1 110 ? 1.832 -14.779 -11.566 1.00 93.00 110 GLU A O 1
ATOM 891 N N . GLU A 1 111 ? 2.700 -13.243 -10.171 1.00 91.12 111 GLU A N 1
ATOM 892 C CA . GLU A 1 111 ? 3.704 -14.113 -9.534 1.00 91.12 111 GLU A CA 1
ATOM 893 C C . GLU A 1 111 ? 3.231 -14.780 -8.221 1.00 91.12 111 GLU A C 1
ATOM 895 O O . GLU A 1 111 ? 3.961 -15.600 -7.657 1.00 91.12 111 GLU A O 1
ATOM 900 N N . LEU A 1 112 ? 2.045 -14.413 -7.715 1.00 84.69 112 LEU A N 1
ATOM 901 C CA . LEU A 1 112 ? 1.407 -14.969 -6.506 1.00 84.69 112 LEU A CA 1
ATOM 902 C C . LEU A 1 112 ? 0.807 -16.364 -6.744 1.00 84.69 112 LEU A C 1
ATOM 904 O O . LEU A 1 112 ? 1.021 -17.235 -5.865 1.00 84.69 112 LEU A O 1
#

Sequence (112 aa):
MPIAQCKKQKIKFDAESFIQYLLPLQKILLTTPALNSRGYRPLKMTFEDQLNALLFYHLQEHESARDLVQCMKEDDFAKNNIAPDGGISLSSFCEAINDRGLEQLQYVFEEL

Organism: NCBI:txid1121400